Protein AF-A0A7W4ZWS0-F1 (afdb_monomer_lite)

Secondary structure (DSSP, 8-state):
----EEEEEE--SSS--SEEEEETTT--EEEESEEP--HHHHHTSTT--TT---EE--HHHHHHHS---------PPPHHHHHHHHHH-SSEEEEEE-SS--TGGGGSHHHHHHHHHS-----TTSHHHHHHHHHHHTT-EEEEEE---SSPPHHHHHHHHTHHHHHHHS---

Sequence (173 aa):
MARRLRFSGTDSKNGGCPAVHEDLDSGEIIVQGKPLTDPEDLAQLQHFGPKDAAVAVPRELLVNHGPKEMERVPKLIGLEEFGRLFTTFEHSAWHLETRGGYASDREDDGYTEFLATGTAPMDLDSDWCANIRRQTEAGKYVGRVRVVDDPPTEGQMFLLSYARCNAATSAFG

Radius of gyration: 27.56 Å; chains: 1; bounding box: 52×42×69 Å

InterPro domains:
  IPR049244 Domain of unknown function DUF6879 [PF21806] (80-168)

Structure (mmCIF, N/CA/C/O backbone):
data_AF-A0A7W4ZWS0-F1
#
_entry.id   AF-A0A7W4ZWS0-F1
#
loop_
_atom_site.group_PDB
_atom_site.id
_atom_site.type_symbol
_atom_site.label_atom_id
_atom_site.label_alt_id
_atom_site.label_comp_id
_atom_site.label_asym_id
_atom_site.label_entity_id
_atom_site.label_seq_id
_atom_site.pdbx_PDB_ins_code
_atom_site.Cartn_x
_atom_site.Cartn_y
_atom_site.Cartn_z
_atom_site.occupancy
_atom_site.B_iso_or_equiv
_atom_site.auth_seq_id
_atom_site.auth_comp_id
_atom_site.auth_asym_id
_atom_site.auth_atom_id
_atom_site.pdbx_PDB_model_num
ATOM 1 N N . MET A 1 1 ? 1.312 12.842 35.652 1.00 75.56 1 MET A N 1
ATOM 2 C CA . MET A 1 1 ? 0.923 14.218 35.269 1.00 75.56 1 MET A CA 1
ATOM 3 C C . MET A 1 1 ? -0.436 14.154 34.588 1.00 75.56 1 MET A C 1
ATOM 5 O O . MET A 1 1 ? -0.820 13.066 34.175 1.00 75.56 1 MET A O 1
ATOM 9 N N . ALA A 1 2 ? -1.182 15.256 34.523 1.00 89.19 2 ALA A N 1
ATOM 10 C CA . ALA A 1 2 ? -2.430 15.291 33.758 1.00 89.19 2 ALA A CA 1
ATOM 11 C C . ALA A 1 2 ? -2.130 15.222 32.248 1.00 89.19 2 ALA A C 1
ATOM 13 O O . ALA A 1 2 ? -1.116 15.763 31.811 1.00 89.19 2 ALA A O 1
ATOM 14 N N . ARG A 1 3 ? -2.999 14.553 31.481 1.00 95.56 3 ARG A N 1
ATOM 15 C CA . ARG A 1 3 ? -2.901 14.443 30.015 1.00 95.56 3 ARG A CA 1
ATOM 16 C C . ARG A 1 3 ? -3.192 15.787 29.340 1.00 95.56 3 ARG A C 1
ATOM 18 O O . ARG A 1 3 ? -4.005 16.561 29.852 1.00 95.56 3 ARG A O 1
ATOM 25 N N . ARG A 1 4 ? -2.593 16.044 28.172 1.00 96.50 4 ARG A N 1
ATOM 26 C CA . ARG A 1 4 ? -2.907 17.217 27.338 1.00 96.50 4 ARG A CA 1
ATOM 27 C C . ARG A 1 4 ? -3.950 16.844 26.294 1.00 96.50 4 ARG A C 1
ATOM 29 O O . ARG A 1 4 ? -3.617 16.378 25.211 1.00 96.50 4 ARG A O 1
ATOM 36 N N . LEU A 1 5 ? -5.220 17.047 26.630 1.00 96.06 5 LEU A N 1
ATOM 37 C CA . LEU A 1 5 ? -6.326 16.610 25.783 1.00 96.06 5 LEU A CA 1
ATOM 38 C C . LEU A 1 5 ? -6.787 17.710 24.823 1.00 96.06 5 LEU A C 1
ATOM 40 O O . LEU A 1 5 ? -7.095 18.826 25.245 1.00 96.06 5 LEU A O 1
ATOM 44 N N . ARG A 1 6 ? -6.904 17.368 23.539 1.00 94.44 6 ARG A N 1
ATOM 45 C CA . ARG A 1 6 ? -7.576 18.171 22.512 1.00 94.44 6 ARG A CA 1
ATOM 46 C C . ARG A 1 6 ? -8.967 17.607 22.253 1.00 94.44 6 ARG A C 1
ATOM 48 O O . ARG A 1 6 ? -9.136 16.400 22.147 1.00 94.44 6 ARG A O 1
ATOM 55 N N . PHE A 1 7 ? -9.963 18.479 22.137 1.00 93.81 7 PHE A N 1
ATOM 56 C CA . PHE A 1 7 ? -11.295 18.096 21.671 1.00 93.81 7 PHE A CA 1
ATOM 57 C C . PHE A 1 7 ? -11.285 17.894 20.152 1.00 93.81 7 PHE A C 1
ATOM 59 O O . PHE A 1 7 ? -10.903 18.809 19.422 1.00 93.81 7 PHE A O 1
ATOM 66 N N . SER A 1 8 ? -11.711 16.715 19.700 1.00 91.44 8 SER A N 1
ATOM 67 C CA . SER A 1 8 ? -11.775 16.360 18.279 1.00 91.44 8 SER A CA 1
ATOM 68 C C . SER A 1 8 ? -13.167 16.604 17.699 1.00 91.44 8 SER A C 1
ATOM 70 O O . SER A 1 8 ? -13.277 17.087 16.576 1.00 91.44 8 SER A O 1
ATOM 72 N N . GLY A 1 9 ? -14.230 16.335 18.465 1.00 92.31 9 GLY A N 1
ATOM 73 C CA . GLY A 1 9 ? -15.593 16.604 18.012 1.00 92.31 9 GLY A CA 1
ATOM 74 C C . GLY A 1 9 ? -16.693 15.901 18.803 1.00 92.31 9 GLY A C 1
ATOM 75 O O . GLY A 1 9 ? -16.437 15.062 19.668 1.00 92.31 9 GLY A O 1
ATOM 76 N N . THR A 1 10 ? -17.941 16.271 18.505 1.00 92.06 10 THR A N 1
ATOM 77 C CA . THR A 1 10 ? -19.168 15.692 19.071 1.00 92.06 10 THR A CA 1
ATOM 78 C C . THR A 1 10 ? -20.287 15.740 18.037 1.00 92.06 10 THR A C 1
ATOM 80 O O . THR A 1 10 ? -20.386 16.702 17.279 1.00 92.06 10 THR A O 1
ATOM 83 N N . ASP A 1 11 ? -21.164 14.738 18.063 1.00 83.81 11 ASP A N 1
ATOM 84 C CA . ASP A 1 11 ? -22.406 14.719 17.278 1.00 83.81 11 ASP A CA 1
ATOM 85 C C . ASP A 1 11 ? -23.649 15.033 18.132 1.00 83.81 11 ASP A C 1
ATOM 87 O O . ASP A 1 11 ? -24.791 14.899 17.684 1.00 83.81 11 ASP A O 1
ATOM 91 N N . SER A 1 12 ? -23.464 15.475 19.382 1.00 80.31 12 SER A N 1
ATOM 92 C CA . SER A 1 12 ? -24.587 15.901 20.217 1.00 80.31 12 SER A CA 1
ATOM 93 C C . SER A 1 12 ? -25.088 17.281 19.783 1.00 80.31 12 SER A C 1
ATOM 95 O O . SER A 1 12 ? -24.312 18.234 19.714 1.00 80.31 12 SER A O 1
ATOM 97 N N . LYS A 1 13 ? -26.408 17.432 19.647 1.00 65.62 13 LYS A N 1
ATOM 98 C CA . LYS A 1 13 ? -27.033 18.738 19.385 1.00 65.62 13 LYS A CA 1
ATOM 99 C C . LYS A 1 13 ? -27.123 19.646 20.624 1.00 65.62 13 LYS A C 1
ATOM 101 O O . LYS A 1 13 ? -27.176 20.852 20.447 1.00 65.62 13 LYS A O 1
ATOM 106 N N . ASN A 1 14 ? -27.132 19.094 21.848 1.00 56.62 14 ASN A N 1
ATOM 107 C CA . ASN A 1 14 ? -27.564 19.821 23.059 1.00 56.62 14 ASN A CA 1
ATOM 108 C C . ASN A 1 14 ? -26.751 19.562 24.354 1.00 56.62 14 ASN A C 1
ATOM 110 O O . ASN A 1 14 ? -27.233 19.913 25.429 1.00 56.62 14 ASN A O 1
ATOM 114 N N . GLY A 1 15 ? -25.556 18.955 24.332 1.00 56.78 15 GLY A N 1
ATOM 115 C CA . GLY A 1 15 ? -24.865 18.698 25.611 1.00 56.78 15 GLY A CA 1
ATOM 116 C C . GLY A 1 15 ? -23.456 18.107 25.594 1.00 56.78 15 GLY A C 1
ATOM 117 O O . GLY A 1 15 ? -23.031 17.573 26.612 1.00 56.78 15 GLY A O 1
ATOM 118 N N . GLY A 1 16 ? -22.732 18.165 24.475 1.00 67.06 16 GLY A N 1
ATOM 119 C CA . GLY A 1 16 ? -21.322 17.757 24.385 1.00 67.06 16 GLY A CA 1
ATOM 120 C C . GLY A 1 16 ? -21.032 16.261 24.571 1.00 67.06 16 GLY A C 1
ATOM 121 O O . GLY A 1 16 ? -19.870 15.880 24.583 1.00 67.06 16 GLY A O 1
ATOM 122 N N . CY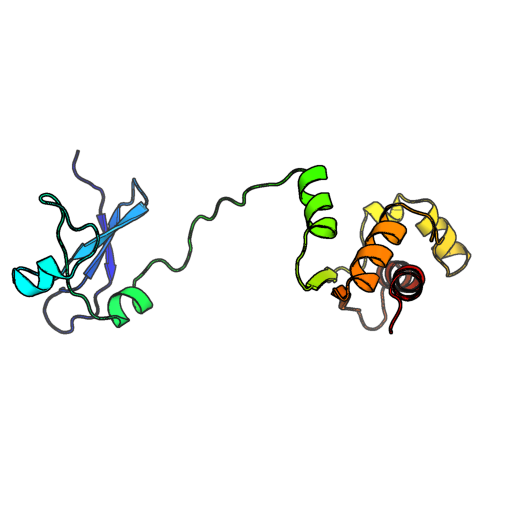S A 1 17 ? -22.050 15.407 24.707 1.00 77.81 17 CYS A N 1
ATOM 123 C CA . CYS A 1 17 ? -21.901 13.962 24.865 1.00 77.81 17 CYS A CA 1
ATOM 124 C C . CYS A 1 17 ? -22.730 13.221 23.802 1.00 77.81 17 CYS A C 1
ATOM 126 O O . CYS A 1 17 ? -23.926 13.502 23.678 1.00 77.81 17 CYS A O 1
ATOM 128 N N . PRO A 1 18 ? -22.153 12.246 23.080 1.00 90.75 18 PRO A N 1
ATOM 129 C CA . PRO A 1 18 ? -20.783 11.746 23.222 1.00 90.75 18 PRO A CA 1
ATOM 130 C C . PRO A 1 18 ? -19.753 12.583 22.447 1.00 90.75 18 PRO A C 1
ATOM 132 O O . PRO A 1 18 ? -20.107 13.293 21.505 1.00 90.75 18 PRO A O 1
ATOM 135 N N . ALA A 1 19 ? -18.488 12.506 22.855 1.00 93.81 19 ALA A N 1
ATOM 136 C CA . ALA A 1 19 ? -17.385 13.285 22.296 1.00 93.81 19 ALA A CA 1
ATOM 137 C C . ALA A 1 19 ? -16.106 12.456 22.149 1.00 93.81 19 ALA A C 1
ATOM 139 O O . ALA A 1 19 ? -15.887 11.485 22.875 1.00 93.81 19 ALA A O 1
ATOM 140 N N . VAL A 1 20 ? -15.255 12.873 21.215 1.00 94.62 20 VAL A N 1
ATOM 141 C CA . VAL A 1 20 ? -13.922 12.310 20.989 1.00 94.62 20 VAL A CA 1
ATOM 142 C C . VAL A 1 20 ? -12.879 13.347 21.376 1.00 94.62 20 VAL A C 1
ATOM 144 O O . VAL A 1 20 ? -12.980 14.519 21.004 1.00 94.62 20 VAL A O 1
ATOM 147 N N . HIS A 1 21 ? -11.870 12.901 22.112 1.00 94.62 21 HIS A N 1
ATOM 148 C CA . HIS A 1 21 ? -10.688 13.670 22.462 1.00 94.62 21 HIS A CA 1
ATOM 149 C C . HIS A 1 21 ? -9.431 12.898 22.079 1.00 94.62 21 HIS A C 1
ATOM 151 O O . HIS A 1 21 ? -9.443 11.672 21.987 1.00 94.62 21 HIS A O 1
ATOM 157 N N . GLU A 1 22 ? -8.337 13.621 21.915 1.00 94.12 22 GLU A N 1
ATOM 158 C CA . GLU A 1 22 ? -7.026 13.065 21.611 1.00 94.12 22 GLU A CA 1
ATOM 159 C C . 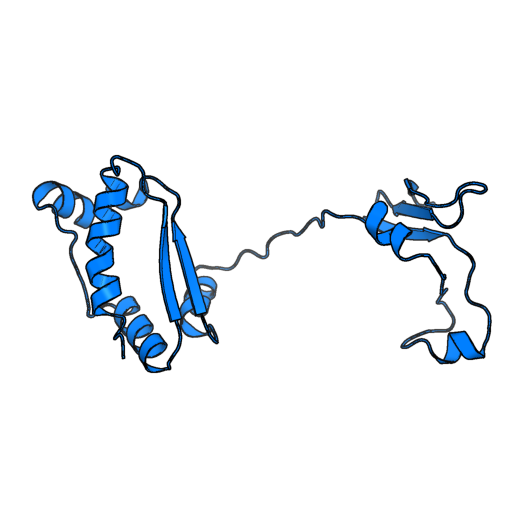GLU A 1 22 ? -6.019 13.538 22.652 1.00 94.12 22 GLU A C 1
ATOM 161 O O . GLU A 1 22 ? -5.988 14.722 23.005 1.00 94.12 22 GLU A O 1
ATOM 166 N N . ASP A 1 23 ? -5.206 12.614 23.149 1.00 94.56 23 ASP A N 1
ATOM 167 C CA . ASP A 1 23 ? -4.037 12.940 23.951 1.00 94.56 23 ASP A CA 1
ATOM 168 C C . ASP A 1 23 ? -2.892 13.385 23.037 1.00 94.56 23 ASP A C 1
ATOM 170 O O . ASP A 1 23 ? -2.361 12.595 22.262 1.00 94.56 23 ASP A O 1
ATOM 174 N N . LEU A 1 24 ? -2.494 14.652 23.140 1.00 91.75 24 LEU A N 1
ATOM 175 C CA . LEU A 1 24 ? -1.446 15.230 22.297 1.00 91.75 24 LEU A CA 1
ATOM 176 C C . LEU A 1 24 ? -0.041 14.695 22.606 1.00 91.75 24 LEU A C 1
ATOM 178 O O . LEU A 1 24 ? 0.891 15.000 21.863 1.00 91.75 24 LEU A O 1
ATOM 182 N N . ASP A 1 25 ? 0.134 13.975 23.715 1.00 92.06 25 ASP A N 1
ATOM 183 C CA . ASP A 1 25 ? 1.413 13.379 24.092 1.00 92.06 25 ASP A CA 1
ATOM 184 C C . ASP A 1 25 ? 1.534 11.927 23.612 1.00 92.06 25 ASP A C 1
ATOM 186 O O . ASP A 1 25 ? 2.586 11.538 23.110 1.00 92.06 25 ASP A O 1
ATOM 190 N N . SER A 1 26 ? 0.477 11.120 23.758 1.00 91.44 26 SER A N 1
ATOM 191 C CA . SER A 1 26 ? 0.502 9.692 23.400 1.00 91.44 26 SER A CA 1
ATOM 192 C C . SER A 1 26 ? -0.172 9.353 22.069 1.00 91.44 26 SER A C 1
ATOM 194 O O . SER A 1 26 ? 0.027 8.252 21.559 1.00 91.44 26 SER A O 1
ATOM 196 N N . GLY A 1 27 ? -0.989 10.255 21.521 1.00 89.12 27 GLY A N 1
ATOM 197 C CA . GLY A 1 27 ? -1.858 9.986 20.372 1.00 89.12 27 GLY A CA 1
ATOM 198 C C . GLY A 1 27 ? -3.057 9.086 20.697 1.00 89.12 27 GLY A C 1
ATOM 199 O O . GLY A 1 27 ? -3.797 8.693 19.796 1.00 89.12 27 GLY A O 1
ATOM 200 N N . GLU A 1 28 ? -3.268 8.726 21.968 1.00 92.88 28 GLU A N 1
ATOM 201 C CA . GLU A 1 28 ? -4.413 7.909 22.369 1.00 92.88 28 GLU A CA 1
ATOM 202 C C . GLU A 1 28 ? -5.728 8.673 22.180 1.00 92.88 28 GLU A C 1
ATOM 204 O O . GLU A 1 28 ? -5.832 9.869 22.465 1.00 92.88 28 GLU A O 1
ATOM 209 N N . ILE A 1 29 ? -6.760 7.948 21.749 1.00 93.50 29 ILE A N 1
ATOM 210 C CA . ILE A 1 29 ? -8.113 8.477 21.599 1.00 93.50 29 ILE A CA 1
ATOM 211 C C . ILE A 1 29 ? -8.917 8.188 22.865 1.00 93.50 29 ILE A C 1
ATOM 213 O O . ILE A 1 29 ? -8.987 7.051 23.329 1.00 93.50 29 ILE A O 1
ATOM 217 N N . ILE A 1 30 ? -9.565 9.220 23.398 1.00 94.75 30 ILE A N 1
ATOM 218 C CA . ILE A 1 30 ? -10.456 9.134 24.551 1.00 94.75 30 ILE A CA 1
ATOM 219 C C . ILE A 1 30 ? -11.880 9.400 24.082 1.00 94.75 30 ILE A C 1
ATOM 221 O O . ILE A 1 30 ? -12.180 10.453 23.516 1.00 94.75 30 ILE A O 1
ATOM 225 N N . VAL A 1 31 ? -12.774 8.452 24.352 1.00 94.50 31 VAL A N 1
ATOM 226 C CA . VAL A 1 31 ? -14.191 8.560 24.004 1.00 94.50 31 VAL A CA 1
ATOM 227 C C . VAL A 1 31 ? -14.996 8.854 25.265 1.00 94.50 31 VAL A C 1
ATOM 229 O O . VAL A 1 31 ? -15.060 8.040 26.185 1.00 94.50 31 VAL A O 1
ATOM 232 N N . GLN A 1 32 ? -15.626 10.025 25.303 1.00 92.62 32 GLN A N 1
ATOM 233 C CA . GLN A 1 32 ? -16.571 10.403 26.346 1.00 92.62 32 GLN A CA 1
ATOM 234 C C . GLN A 1 32 ? -17.984 9.997 25.922 1.00 92.62 32 GLN A C 1
ATOM 236 O O . GLN A 1 32 ? -18.455 10.361 24.844 1.00 92.62 32 GLN A O 1
ATOM 241 N N . GLY A 1 33 ? -18.705 9.318 26.807 1.00 90.88 33 GLY A N 1
ATOM 242 C CA . GLY A 1 33 ? -20.102 8.964 26.594 1.00 90.88 33 GLY A CA 1
ATOM 243 C C . GLY A 1 33 ? -20.754 8.422 27.861 1.00 90.88 33 GLY A C 1
ATOM 244 O O . GLY A 1 33 ? -20.158 8.444 28.940 1.00 90.88 33 GLY A O 1
ATOM 245 N N . LYS A 1 34 ? -21.981 7.913 27.730 1.00 90.06 34 LYS A N 1
ATOM 246 C CA . LYS A 1 34 ? -22.655 7.215 28.828 1.00 90.06 34 LYS A CA 1
ATOM 247 C C . LYS A 1 34 ? -22.021 5.823 28.997 1.00 90.06 34 LYS A C 1
ATOM 249 O O . LYS A 1 34 ? -21.982 5.077 28.015 1.00 90.06 34 LYS A O 1
ATOM 254 N N . PRO A 1 35 ? -21.535 5.461 30.197 1.00 92.31 35 PRO A N 1
ATOM 255 C CA . PRO A 1 35 ? -20.985 4.133 30.422 1.00 92.31 35 PRO A CA 1
ATOM 256 C C . PRO A 1 35 ? -22.080 3.067 30.307 1.00 92.31 35 PRO A C 1
ATOM 258 O O . PRO A 1 35 ? -23.228 3.302 30.697 1.00 92.31 35 PRO A O 1
ATOM 261 N N . LEU A 1 36 ? -21.713 1.895 29.795 1.00 94.25 36 LEU A N 1
ATOM 262 C CA . LEU A 1 36 ? -22.514 0.684 29.936 1.00 94.25 36 LEU A CA 1
ATOM 263 C C . LEU A 1 36 ? -22.327 0.156 31.358 1.00 94.25 36 LEU A C 1
ATOM 265 O O . LEU A 1 36 ? -21.203 -0.062 31.805 1.00 94.25 36 LEU A O 1
ATOM 269 N N . THR A 1 37 ? -23.431 0.005 32.082 1.00 94.25 37 THR A N 1
ATOM 270 C CA . THR A 1 37 ? -23.428 -0.420 33.491 1.00 94.25 37 THR A CA 1
ATOM 271 C C . THR A 1 37 ? -24.327 -1.620 33.753 1.00 94.25 37 THR A C 1
ATOM 273 O O . THR A 1 37 ? -24.319 -2.132 34.869 1.00 94.25 37 THR A O 1
ATOM 276 N N . ASP A 1 38 ? -25.132 -2.034 32.772 1.00 96.50 38 ASP A N 1
ATOM 277 C CA . ASP A 1 38 ? -25.989 -3.206 32.911 1.00 96.50 38 ASP A CA 1
ATOM 278 C C . ASP A 1 38 ? -25.113 -4.472 32.977 1.00 96.50 38 ASP A C 1
ATOM 280 O O . ASP A 1 38 ? -24.303 -4.692 32.070 1.00 96.50 38 ASP A O 1
ATOM 284 N N . PRO A 1 39 ? -25.221 -5.297 34.034 1.00 95.00 39 PRO A N 1
ATOM 285 C CA . PRO A 1 39 ? -24.439 -6.523 34.146 1.00 95.00 39 PRO A CA 1
ATOM 286 C C . PRO A 1 39 ? -24.643 -7.495 32.979 1.00 95.00 39 PRO A C 1
ATOM 288 O O . PRO A 1 39 ? -23.695 -8.187 32.610 1.00 95.00 39 PRO A O 1
ATOM 291 N N . GLU A 1 40 ? -25.843 -7.551 32.394 1.00 97.06 40 GLU A N 1
ATOM 292 C CA . GLU A 1 40 ? -26.134 -8.423 31.254 1.00 97.06 40 GLU A CA 1
ATOM 293 C C . GLU A 1 40 ? -25.444 -7.924 29.980 1.00 97.06 40 GLU A C 1
ATOM 295 O O . GLU A 1 40 ? -24.894 -8.730 29.229 1.00 97.06 40 GLU A O 1
ATOM 300 N N . ASP A 1 41 ? -25.392 -6.606 29.759 1.00 96.50 41 ASP A N 1
ATOM 301 C CA . ASP A 1 41 ? -24.634 -6.010 28.650 1.00 96.50 41 ASP A CA 1
ATOM 302 C C . ASP A 1 41 ? -23.129 -6.246 28.828 1.00 96.50 41 ASP A C 1
ATOM 304 O O . ASP A 1 41 ? -22.433 -6.648 27.894 1.00 96.50 41 ASP A O 1
ATOM 308 N N . LEU A 1 42 ? -22.612 -6.025 30.041 1.00 96.06 42 LEU A N 1
ATOM 309 C CA . LEU A 1 42 ? -21.187 -6.175 30.336 1.00 96.06 42 LEU A CA 1
ATOM 310 C C . LEU A 1 42 ? -20.717 -7.630 30.214 1.00 96.06 42 LEU A C 1
ATOM 312 O O . LEU A 1 42 ? -19.618 -7.868 29.718 1.00 96.06 42 LEU A O 1
ATOM 316 N N . ALA A 1 43 ? -21.546 -8.605 30.604 1.00 95.88 43 ALA A N 1
ATOM 317 C CA . ALA A 1 43 ? -21.232 -10.029 30.470 1.00 95.88 43 ALA A CA 1
ATOM 318 C C . ALA A 1 43 ? -21.104 -10.494 29.006 1.00 95.88 43 ALA A C 1
ATOM 320 O O . ALA A 1 43 ? -20.490 -11.528 28.743 1.00 95.88 43 ALA A O 1
ATOM 321 N N . GLN A 1 44 ? -21.661 -9.738 28.054 1.00 96.50 44 GLN A N 1
ATOM 322 C CA . GLN A 1 44 ? -21.554 -10.020 26.621 1.00 96.50 44 GLN A CA 1
ATOM 323 C C . GLN A 1 44 ? -20.262 -9.467 25.994 1.00 96.50 44 GLN A C 1
ATOM 325 O O . GLN A 1 44 ? -19.904 -9.861 24.881 1.00 96.50 44 GLN A O 1
ATOM 330 N N . LEU A 1 45 ? -19.543 -8.568 26.677 1.00 96.38 45 LEU A N 1
ATOM 331 C CA . LEU A 1 45 ? -18.305 -7.982 26.166 1.00 96.38 45 LEU A CA 1
ATOM 332 C C . LEU A 1 45 ? -17.141 -8.977 26.263 1.00 96.38 45 LEU A C 1
ATOM 334 O O . LEU A 1 45 ? -16.844 -9.536 27.317 1.00 96.38 45 LEU A O 1
ATOM 338 N N . GLN A 1 46 ? -16.426 -9.166 25.155 1.00 96.38 46 GLN A N 1
ATOM 339 C CA . GLN A 1 46 ? -15.232 -10.009 25.130 1.00 96.38 46 GLN A CA 1
ATOM 340 C C . GLN A 1 46 ? -14.041 -9.271 25.755 1.00 96.38 46 GLN A C 1
ATOM 342 O O . GLN A 1 46 ? -13.820 -8.097 25.472 1.00 96.38 46 GLN A O 1
ATOM 347 N N . HIS A 1 47 ? -13.260 -9.977 26.579 1.00 94.75 47 HIS A N 1
ATOM 348 C CA . HIS A 1 47 ? -12.068 -9.462 27.274 1.00 94.75 47 HIS A CA 1
ATOM 349 C C . HIS A 1 47 ? -12.312 -8.304 28.257 1.00 94.75 47 HIS A C 1
ATOM 351 O O . HIS A 1 47 ? -11.352 -7.657 28.662 1.00 94.75 47 HIS A O 1
ATOM 357 N N . PHE A 1 48 ? -13.560 -8.072 28.675 1.00 94.38 48 PHE A N 1
ATOM 358 C CA . PHE A 1 48 ? -13.887 -7.023 29.637 1.00 94.38 48 PHE A CA 1
ATOM 359 C C . PHE A 1 48 ? -13.444 -7.403 31.056 1.00 94.38 48 PHE A C 1
ATOM 361 O O . PHE A 1 48 ? -13.897 -8.391 31.637 1.00 94.38 48 PHE A O 1
ATOM 368 N N . GLY A 1 49 ? -12.522 -6.620 31.604 1.00 92.62 49 GLY A N 1
ATOM 369 C CA . GLY A 1 49 ? -11.913 -6.800 32.909 1.00 92.62 49 GLY A CA 1
ATOM 370 C C . GLY A 1 49 ? -12.405 -5.803 33.965 1.00 92.62 49 GLY A C 1
ATOM 371 O O . GLY A 1 49 ? -13.040 -4.795 33.668 1.00 92.62 49 GLY A O 1
ATOM 372 N N . PRO A 1 50 ? -12.047 -6.027 35.241 1.00 90.25 50 PRO A N 1
ATOM 373 C CA . PRO A 1 50 ? -12.527 -5.225 36.374 1.00 90.25 50 PRO A CA 1
ATOM 374 C C . PRO A 1 50 ? -12.041 -3.765 36.386 1.00 90.25 50 PRO A C 1
ATOM 376 O O . PRO A 1 50 ? -12.482 -2.984 37.225 1.00 90.25 50 PRO A O 1
ATOM 379 N N . LYS A 1 51 ? -11.093 -3.404 35.515 1.00 93.06 51 LYS A N 1
ATOM 380 C CA . LYS A 1 51 ? -10.562 -2.039 35.371 1.00 93.06 51 LYS A CA 1
ATOM 381 C C . LYS A 1 51 ? -11.023 -1.357 34.083 1.00 93.06 51 LYS A C 1
ATOM 383 O O . LYS A 1 51 ? -10.630 -0.215 33.849 1.00 93.06 51 LYS A O 1
ATOM 388 N N . ASP A 1 52 ? -11.821 -2.041 33.273 1.00 93.94 52 ASP A N 1
ATOM 389 C CA . ASP A 1 52 ? -12.263 -1.525 31.988 1.00 93.94 52 ASP A CA 1
ATOM 390 C C . ASP A 1 52 ? -13.530 -0.687 32.151 1.00 93.94 52 ASP A C 1
ATOM 392 O O . ASP A 1 52 ? -14.350 -0.900 33.046 1.00 93.94 52 ASP A O 1
ATOM 396 N N . ALA A 1 53 ? -13.692 0.283 31.258 1.00 94.19 53 ALA A N 1
ATOM 397 C CA . ALA A 1 53 ? -14.905 1.068 31.129 1.00 94.19 53 ALA A CA 1
ATOM 398 C C . ALA A 1 53 ? -15.411 0.931 29.695 1.00 94.19 53 ALA A C 1
ATOM 400 O O . ALA A 1 53 ? -14.691 1.235 28.745 1.00 94.19 53 ALA A O 1
ATOM 401 N N . ALA A 1 54 ? -16.652 0.478 29.538 1.00 95.19 54 ALA A N 1
ATOM 402 C CA . ALA A 1 54 ? -17.311 0.406 28.243 1.00 95.19 54 ALA A CA 1
ATOM 403 C C . ALA A 1 54 ? -18.231 1.617 28.072 1.00 95.19 54 ALA A C 1
ATOM 405 O O . ALA A 1 54 ? -18.991 1.961 28.977 1.00 95.19 54 ALA A O 1
ATOM 406 N N . VAL A 1 55 ? -18.169 2.267 26.912 1.00 94.31 55 VAL A N 1
ATOM 407 C CA . VAL A 1 55 ? -18.961 3.459 26.595 1.00 94.31 55 VAL A CA 1
ATOM 408 C C . VAL A 1 55 ? -19.710 3.218 25.294 1.00 94.31 55 VAL A C 1
ATOM 410 O O . VAL A 1 55 ? -19.104 2.884 24.278 1.00 94.31 55 VAL A O 1
ATOM 413 N N . ALA A 1 56 ? -21.027 3.414 25.314 1.00 91.56 56 ALA A N 1
ATOM 414 C CA . ALA A 1 56 ? -21.837 3.336 24.107 1.00 91.56 56 ALA A CA 1
ATOM 415 C C . ALA A 1 56 ? -21.848 4.693 23.388 1.00 91.56 56 ALA A C 1
ATOM 417 O O . ALA A 1 56 ? -22.239 5.709 23.972 1.00 91.56 56 ALA A O 1
ATOM 418 N N . VAL A 1 57 ? -21.449 4.711 22.113 1.00 91.88 57 VAL A N 1
ATOM 419 C CA . VAL A 1 57 ? -21.487 5.905 21.255 1.00 91.88 57 VAL A CA 1
ATOM 420 C C . VAL A 1 57 ? -22.112 5.597 19.886 1.00 91.88 57 VAL A C 1
ATOM 422 O O . VAL A 1 57 ? -21.984 4.470 19.404 1.00 91.88 57 VAL A O 1
ATOM 425 N N . PRO A 1 58 ? -22.791 6.566 19.239 1.00 91.75 58 PRO A N 1
ATOM 426 C CA . PRO A 1 58 ? -23.263 6.437 17.865 1.00 91.75 58 PRO A CA 1
ATOM 427 C C . PRO A 1 58 ? -22.107 6.200 16.893 1.00 91.75 58 PRO A C 1
ATOM 429 O O . PRO A 1 58 ? -20.990 6.676 17.106 1.00 91.75 58 PRO A O 1
ATOM 432 N N . ARG A 1 59 ? -22.389 5.495 15.794 1.00 92.25 59 ARG A N 1
ATOM 433 C CA . ARG A 1 59 ? -21.388 5.190 14.759 1.00 92.25 59 ARG A CA 1
ATOM 434 C C . ARG A 1 59 ? -20.852 6.460 14.110 1.00 92.25 59 ARG A C 1
ATOM 436 O O . ARG A 1 59 ? -19.662 6.549 13.821 1.00 92.25 59 ARG A O 1
ATOM 443 N N . GLU A 1 60 ? -21.736 7.432 13.914 1.00 91.69 60 GLU A N 1
ATOM 444 C CA . GLU A 1 60 ? -21.459 8.712 13.273 1.00 91.69 60 GLU A CA 1
ATOM 445 C C . GLU A 1 60 ? -20.322 9.446 13.987 1.00 91.69 60 GLU A C 1
ATOM 447 O O . GLU A 1 60 ? -19.451 9.988 13.313 1.00 91.69 60 GLU A O 1
ATOM 452 N N . LEU A 1 61 ? -20.238 9.340 15.321 1.00 92.50 61 LEU A N 1
ATOM 453 C CA . LEU A 1 61 ? -19.195 9.997 16.109 1.00 92.50 61 LEU A CA 1
ATOM 454 C C . LEU A 1 61 ? -17.795 9.579 15.651 1.00 92.50 61 LEU A C 1
ATOM 456 O O . LEU A 1 61 ? -16.921 10.423 15.463 1.00 92.50 61 LEU A O 1
ATOM 460 N N . LEU A 1 62 ? -17.584 8.275 15.465 1.00 91.06 62 LEU A N 1
ATOM 461 C CA . LEU A 1 62 ? -16.288 7.732 15.063 1.00 91.06 62 LEU A CA 1
ATOM 462 C C . LEU A 1 62 ? -16.013 7.971 13.580 1.00 91.06 62 LEU A C 1
ATOM 464 O O . LEU A 1 62 ? -14.877 8.241 13.205 1.00 91.06 62 LEU A O 1
ATOM 468 N N . VAL A 1 63 ? -17.043 7.914 12.736 1.00 91.81 63 VAL A N 1
ATOM 469 C CA . VAL A 1 63 ? -16.905 8.194 11.299 1.00 91.81 63 VAL A CA 1
ATOM 470 C C . VAL A 1 63 ? -16.536 9.660 11.054 1.00 91.81 63 VAL A C 1
ATOM 472 O O . VAL A 1 63 ? -15.681 9.962 10.220 1.00 91.81 63 VAL A O 1
ATOM 475 N N . ASN A 1 64 ? -17.174 10.573 11.782 1.00 91.38 64 ASN A N 1
ATOM 476 C CA . ASN A 1 64 ? -17.024 12.008 11.580 1.00 91.38 64 ASN A CA 1
ATOM 477 C C . ASN A 1 64 ? -15.767 12.551 12.261 1.00 91.38 64 ASN A C 1
ATOM 479 O O . ASN A 1 64 ? -15.050 13.350 11.655 1.00 91.38 64 ASN A O 1
ATOM 483 N N . HIS A 1 65 ? -15.498 12.098 13.490 1.00 92.44 65 HIS A N 1
ATOM 484 C CA . HIS A 1 65 ? -14.501 12.702 14.382 1.00 92.44 65 HIS A CA 1
ATOM 485 C C . HIS A 1 65 ? -13.360 11.757 14.775 1.00 92.44 65 HIS A C 1
ATOM 487 O O . HIS A 1 65 ? -12.450 12.170 15.493 1.00 92.44 65 HIS A O 1
ATOM 493 N N . GLY A 1 66 ? -13.389 10.499 14.326 1.00 89.12 66 GLY A N 1
ATOM 494 C CA . GLY A 1 66 ? -12.272 9.573 14.490 1.00 89.12 66 GLY A CA 1
ATOM 495 C C . GLY A 1 66 ? -11.069 9.967 13.620 1.00 89.12 66 GLY A C 1
ATOM 496 O O . GLY A 1 66 ? -11.243 10.566 12.552 1.00 89.12 66 GLY A O 1
ATOM 497 N N . PRO A 1 67 ? -9.838 9.641 14.052 1.00 83.38 67 PRO A N 1
ATOM 498 C CA . PRO A 1 67 ? -8.638 9.921 13.272 1.00 83.38 67 PRO A CA 1
ATOM 499 C C . PRO A 1 67 ? -8.681 9.168 11.936 1.00 83.38 67 PRO A C 1
ATOM 501 O O . PRO A 1 67 ? -8.918 7.961 11.891 1.00 83.38 67 PRO A O 1
ATOM 504 N N . LYS A 1 68 ? -8.461 9.898 10.840 1.00 82.12 68 LYS A N 1
ATOM 505 C CA . LYS A 1 68 ? -8.442 9.351 9.469 1.00 82.12 68 LYS A CA 1
ATOM 506 C C . LYS A 1 68 ? -7.030 9.015 9.011 1.00 82.12 68 LYS A C 1
ATOM 508 O O . LYS A 1 68 ? -6.829 8.062 8.266 1.00 82.12 68 LYS A O 1
ATOM 513 N N . GLU A 1 69 ? -6.068 9.783 9.505 1.00 73.44 69 GLU A N 1
ATOM 514 C CA . GLU A 1 69 ? -4.652 9.554 9.288 1.00 73.44 69 GLU A CA 1
ATOM 515 C C . GLU A 1 69 ? -4.113 8.733 10.456 1.00 73.44 69 GLU A C 1
ATOM 517 O O . GLU A 1 69 ? -4.244 9.113 11.619 1.00 73.44 69 GLU A O 1
ATOM 522 N N . MET A 1 70 ? -3.507 7.595 10.145 1.00 66.75 70 MET A N 1
ATOM 523 C CA . MET A 1 70 ? -2.598 6.932 11.069 1.00 66.75 70 MET A CA 1
ATOM 524 C C . MET A 1 70 ? -1.197 7.416 10.713 1.00 66.75 70 MET A C 1
ATOM 526 O O . MET A 1 70 ? -0.837 7.369 9.535 1.00 66.75 70 MET A O 1
ATOM 530 N N . GLU A 1 71 ? -0.377 7.791 11.694 1.00 66.00 71 GLU A N 1
ATOM 531 C CA . GLU A 1 71 ? 1.075 7.864 11.493 1.00 66.00 71 GLU A CA 1
ATOM 532 C C . GLU A 1 71 ? 1.610 6.441 11.255 1.00 66.00 71 GLU A C 1
ATOM 534 O O . GLU A 1 71 ? 2.187 5.786 12.121 1.00 66.00 71 GLU A O 1
ATOM 539 N N . ARG A 1 72 ? 1.350 5.894 10.064 1.00 62.81 72 ARG A N 1
ATOM 540 C CA . ARG A 1 72 ? 1.936 4.641 9.610 1.00 62.81 72 ARG A CA 1
ATOM 541 C C . ARG A 1 72 ? 3.378 4.942 9.267 1.00 62.81 72 ARG A C 1
ATOM 543 O O . ARG A 1 72 ? 3.665 5.402 8.168 1.00 62.81 72 ARG A O 1
ATOM 550 N N . VAL A 1 73 ? 4.284 4.641 10.187 1.00 66.06 73 VAL A N 1
ATOM 551 C CA . VAL A 1 73 ? 5.696 4.485 9.839 1.00 66.06 73 VAL A CA 1
ATOM 552 C C . VAL A 1 73 ? 5.783 3.263 8.917 1.00 66.06 73 VAL A C 1
ATOM 554 O O . VAL A 1 73 ? 5.480 2.153 9.365 1.00 66.06 73 VAL A O 1
ATOM 557 N N . PRO A 1 74 ? 6.129 3.420 7.625 1.00 71.31 74 PRO A N 1
ATOM 558 C CA . PRO A 1 74 ? 6.254 2.279 6.735 1.00 71.31 74 PRO A CA 1
ATOM 559 C C . PRO A 1 74 ? 7.340 1.354 7.276 1.00 71.31 74 PRO A C 1
ATOM 561 O O . PRO A 1 74 ? 8.459 1.794 7.546 1.00 71.31 74 PRO A O 1
ATOM 564 N N . LYS A 1 75 ? 7.036 0.062 7.419 1.00 78.19 75 LYS A N 1
ATOM 565 C CA . LYS A 1 75 ? 8.089 -0.928 7.637 1.00 78.19 75 LYS A CA 1
ATOM 566 C C . LYS A 1 75 ? 8.872 -1.043 6.332 1.00 78.19 75 LYS A C 1
ATOM 568 O O . LYS A 1 75 ? 8.386 -1.629 5.367 1.00 78.19 75 LYS A O 1
ATOM 573 N N . LEU A 1 76 ? 10.063 -0.456 6.302 1.00 84.94 76 LEU A N 1
ATOM 574 C CA . LEU A 1 76 ? 10.979 -0.616 5.181 1.00 84.94 76 LEU A CA 1
ATOM 575 C C . LEU A 1 76 ? 11.474 -2.064 5.158 1.00 84.94 76 LEU A C 1
ATOM 577 O O . LEU A 1 76 ? 11.949 -2.577 6.172 1.00 84.94 76 LEU A O 1
ATOM 581 N N . ILE A 1 77 ? 11.338 -2.709 4.005 1.00 88.50 77 ILE A N 1
ATOM 582 C CA . ILE A 1 77 ? 11.844 -4.058 3.758 1.00 88.50 77 ILE A CA 1
ATOM 583 C C . ILE A 1 77 ? 13.128 -3.976 2.930 1.00 88.50 77 ILE A C 1
ATOM 585 O O . ILE A 1 77 ? 13.288 -3.075 2.105 1.00 88.50 77 ILE A O 1
ATOM 589 N N . GLY A 1 78 ? 14.060 -4.898 3.167 1.00 91.81 78 GLY A N 1
ATOM 590 C CA . GLY A 1 78 ? 15.299 -4.986 2.388 1.00 9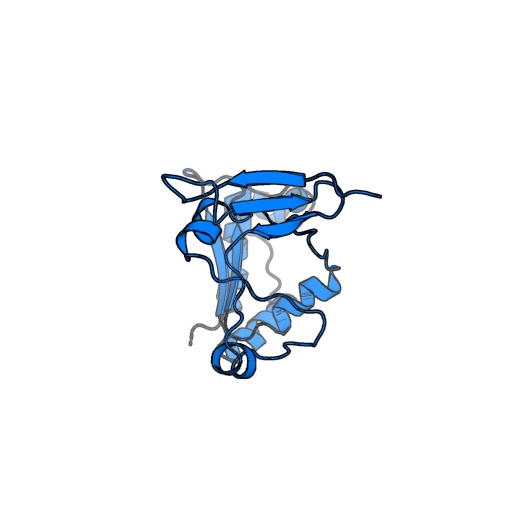1.81 78 GLY A CA 1
ATOM 591 C C . GLY A 1 78 ? 15.072 -5.558 0.984 1.00 91.81 78 GLY A C 1
ATOM 592 O O . GLY A 1 78 ? 14.009 -6.105 0.693 1.00 91.81 78 GLY A O 1
ATOM 593 N N . LEU A 1 79 ? 16.096 -5.498 0.122 1.00 88.25 79 LEU A N 1
ATOM 594 C CA . LEU A 1 79 ? 16.029 -6.020 -1.255 1.00 88.25 79 LEU A CA 1
ATOM 595 C C . LEU A 1 79 ? 15.649 -7.508 -1.316 1.00 88.25 79 LEU A C 1
ATOM 597 O O . LEU A 1 79 ? 14.856 -7.907 -2.163 1.00 88.25 79 LEU A O 1
ATOM 601 N N . GLU A 1 80 ? 16.170 -8.325 -0.397 1.00 90.06 80 GLU A N 1
ATOM 602 C CA . GLU A 1 80 ? 15.841 -9.754 -0.323 1.00 90.06 80 GLU A CA 1
ATOM 603 C C . GLU A 1 80 ? 14.366 -9.977 0.045 1.00 90.06 80 GLU A C 1
ATOM 605 O O . GLU A 1 80 ? 13.678 -10.788 -0.569 1.00 90.06 80 GLU A O 1
ATOM 610 N N . GLU A 1 81 ? 13.857 -9.246 1.040 1.00 91.19 81 GLU A N 1
ATOM 611 C CA . GLU A 1 81 ? 12.456 -9.334 1.469 1.00 91.19 81 GLU A CA 1
ATOM 612 C C . GLU A 1 81 ? 11.511 -8.816 0.376 1.00 91.19 81 GLU A C 1
ATOM 614 O O . GLU A 1 81 ? 10.484 -9.439 0.117 1.00 91.19 81 GLU A O 1
ATOM 619 N N . PHE A 1 82 ? 11.899 -7.762 -0.346 1.00 89.94 82 PHE A N 1
ATOM 620 C CA . PHE A 1 82 ? 11.181 -7.299 -1.534 1.00 89.94 82 PHE A CA 1
ATOM 621 C C . PHE A 1 82 ? 11.161 -8.362 -2.642 1.00 89.94 82 PHE A C 1
ATOM 623 O O . PHE A 1 82 ? 10.104 -8.643 -3.203 1.00 89.94 82 PHE A O 1
ATOM 630 N N . GLY A 1 83 ? 12.294 -9.020 -2.913 1.00 89.00 83 GLY A N 1
ATOM 631 C CA . GLY A 1 83 ? 12.378 -10.119 -3.878 1.00 89.00 83 GLY A CA 1
ATOM 632 C C . GLY A 1 83 ? 11.452 -11.292 -3.537 1.00 89.00 83 GLY A C 1
ATOM 633 O O . GLY A 1 83 ? 10.818 -11.856 -4.432 1.00 89.00 83 GLY A O 1
ATOM 634 N N . ARG A 1 84 ? 11.292 -11.615 -2.244 1.00 91.25 84 ARG A N 1
ATOM 635 C CA . ARG A 1 84 ? 10.360 -12.665 -1.789 1.00 91.25 84 ARG A CA 1
ATOM 636 C C . ARG A 1 84 ? 8.908 -12.374 -2.155 1.00 91.25 84 ARG A C 1
ATOM 638 O O . ARG A 1 84 ? 8.170 -13.318 -2.414 1.00 91.25 84 ARG A O 1
ATOM 645 N N . LEU A 1 85 ? 8.493 -11.109 -2.256 1.00 92.06 85 LEU A N 1
ATOM 646 C CA . LEU A 1 85 ? 7.117 -10.770 -2.646 1.00 92.06 85 LEU A CA 1
ATOM 647 C C . LEU A 1 85 ? 6.749 -11.338 -4.025 1.00 92.06 85 LEU A C 1
ATOM 649 O O . LEU A 1 85 ? 5.605 -11.727 -4.248 1.00 92.06 85 LEU A O 1
ATOM 653 N N . PHE A 1 86 ? 7.724 -11.464 -4.928 1.00 90.81 86 PHE A N 1
ATOM 654 C CA . PHE A 1 86 ? 7.532 -12.044 -6.259 1.00 90.81 86 PHE A CA 1
ATOM 655 C C . PHE A 1 86 ? 7.648 -13.572 -6.29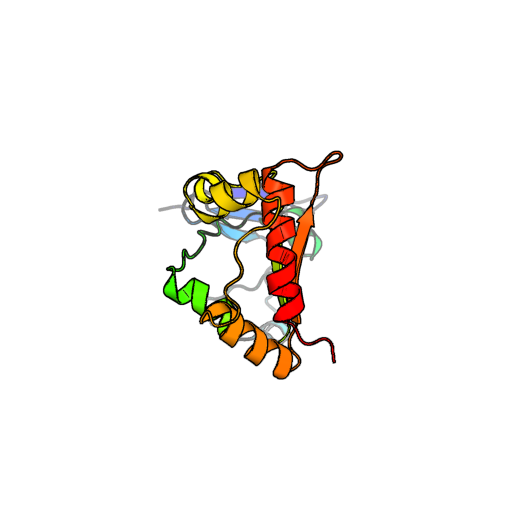0 1.00 90.81 86 PHE A C 1
ATOM 657 O O . PHE A 1 86 ? 7.440 -14.177 -7.343 1.00 90.81 86 PHE A O 1
ATOM 664 N N . THR A 1 87 ? 7.975 -14.215 -5.167 1.00 91.75 87 THR A N 1
ATOM 665 C CA . THR A 1 87 ? 8.008 -15.679 -5.054 1.00 91.75 87 THR A CA 1
ATOM 666 C C . THR A 1 87 ? 6.865 -16.231 -4.203 1.00 91.75 87 THR A C 1
ATOM 668 O O . THR A 1 87 ? 6.448 -17.368 -4.433 1.00 91.75 87 THR A O 1
ATOM 671 N N . THR A 1 88 ? 6.323 -15.432 -3.276 1.00 93.62 88 THR A N 1
ATOM 672 C CA . THR A 1 88 ? 5.326 -15.864 -2.283 1.00 93.62 88 THR A CA 1
ATOM 673 C C . THR A 1 88 ? 3.916 -15.307 -2.483 1.00 93.62 88 THR A C 1
ATOM 675 O O . THR A 1 88 ? 3.022 -15.708 -1.743 1.00 93.62 88 THR A O 1
ATOM 678 N N . PHE A 1 89 ? 3.670 -14.425 -3.459 1.00 94.56 89 PHE A N 1
ATOM 679 C CA . PHE A 1 89 ? 2.313 -13.923 -3.718 1.00 94.56 89 PHE A CA 1
ATOM 680 C C . PHE A 1 89 ? 1.331 -15.062 -4.036 1.00 94.56 89 PHE A C 1
ATOM 682 O O . PHE A 1 89 ? 1.688 -16.036 -4.701 1.00 94.56 89 PHE A O 1
ATOM 689 N N . GLU A 1 90 ? 0.090 -14.949 -3.561 1.00 94.56 90 GLU A N 1
ATOM 690 C CA . GLU A 1 90 ? -0.876 -16.056 -3.624 1.00 94.56 90 GLU A CA 1
ATOM 691 C C . GLU A 1 90 ? -1.679 -16.084 -4.929 1.00 94.56 90 GLU A C 1
ATOM 693 O O . GLU A 1 90 ? -1.863 -17.152 -5.509 1.00 94.56 90 GLU A O 1
ATOM 698 N N . HIS A 1 91 ? -2.114 -14.918 -5.423 1.00 94.44 91 HIS A N 1
ATOM 699 C CA . HIS A 1 91 ? -3.024 -14.826 -6.575 1.00 94.44 91 HIS A CA 1
ATOM 700 C C . HIS A 1 91 ? -2.491 -13.935 -7.695 1.00 94.44 91 HIS A C 1
ATOM 702 O O . HIS A 1 91 ? -2.367 -14.371 -8.839 1.00 94.44 91 HIS A O 1
ATOM 708 N N . SER A 1 92 ? -2.179 -12.678 -7.373 1.00 94.31 92 SER A N 1
ATOM 709 C CA . SER A 1 92 ? -1.778 -11.686 -8.366 1.00 94.31 92 SER A CA 1
ATOM 710 C C . SER A 1 92 ? -0.744 -10.706 -7.826 1.00 94.31 92 SER A C 1
ATOM 712 O O . SER A 1 92 ? -0.901 -10.213 -6.710 1.00 94.31 92 SER A O 1
ATOM 714 N N . ALA A 1 93 ? 0.237 -10.348 -8.649 1.00 92.44 93 ALA A N 1
ATOM 715 C CA . ALA A 1 93 ? 1.164 -9.248 -8.409 1.00 92.44 93 ALA A CA 1
ATOM 716 C C . ALA A 1 93 ? 1.244 -8.357 -9.655 1.00 92.44 93 ALA A C 1
ATOM 718 O O . ALA A 1 93 ? 1.315 -8.847 -10.778 1.00 92.44 93 ALA A O 1
ATOM 719 N N . TRP A 1 94 ? 1.239 -7.038 -9.494 1.00 89.94 94 TRP A N 1
ATOM 720 C CA . TRP A 1 94 ? 1.422 -6.135 -10.627 1.00 89.94 94 TRP A CA 1
ATOM 721 C C . TRP A 1 94 ? 2.218 -4.903 -10.235 1.00 89.94 94 TRP A C 1
ATOM 723 O O . TRP A 1 94 ? 2.140 -4.424 -9.105 1.00 89.94 94 TRP A O 1
ATOM 733 N N . HIS A 1 95 ? 3.001 -4.408 -11.188 1.00 89.38 95 HIS A N 1
ATOM 734 C CA . HIS A 1 95 ? 3.762 -3.176 -11.040 1.00 89.38 95 HIS A CA 1
ATOM 735 C C . HIS A 1 95 ? 3.114 -2.069 -11.869 1.00 89.38 95 HIS A C 1
ATOM 737 O O . HIS A 1 95 ? 2.912 -2.244 -13.072 1.00 89.38 95 HIS A O 1
ATOM 743 N N . LEU A 1 96 ? 2.785 -0.947 -11.225 1.00 92.62 96 LEU A N 1
ATOM 744 C CA . LEU A 1 96 ? 2.305 0.259 -11.891 1.00 92.62 96 LEU A CA 1
ATOM 745 C C . LEU A 1 96 ? 3.478 1.182 -12.211 1.00 92.62 96 LEU A C 1
ATOM 747 O O . LEU A 1 96 ? 4.111 1.725 -11.308 1.00 92.62 96 LEU A O 1
ATOM 751 N N . GLU A 1 97 ? 3.723 1.406 -13.494 1.00 92.50 97 GLU A N 1
ATOM 752 C CA . GLU A 1 97 ? 4.748 2.324 -13.979 1.00 92.50 97 GLU A CA 1
ATOM 753 C C . GLU A 1 97 ? 4.070 3.571 -14.545 1.00 92.50 97 GLU A C 1
ATOM 755 O O . GLU A 1 97 ? 3.358 3.514 -15.547 1.00 92.50 97 GLU A O 1
ATOM 760 N N . THR A 1 98 ? 4.283 4.705 -13.881 1.00 94.38 98 THR A N 1
ATOM 761 C CA . THR A 1 98 ? 3.711 6.005 -14.271 1.00 94.38 98 THR A CA 1
ATOM 762 C C . THR A 1 98 ? 4.756 6.994 -14.779 1.00 94.38 98 THR A C 1
ATOM 764 O O . THR A 1 98 ? 4.430 8.140 -15.072 1.00 94.38 98 THR A O 1
ATOM 767 N N . ARG A 1 99 ? 6.030 6.591 -14.829 1.00 93.75 99 ARG A N 1
ATOM 768 C CA . ARG A 1 99 ? 7.146 7.477 -15.174 1.00 93.75 99 ARG A CA 1
ATOM 769 C C . ARG A 1 99 ? 7.444 7.438 -16.669 1.00 93.75 99 ARG A C 1
ATOM 771 O O . ARG A 1 99 ? 7.406 6.378 -17.282 1.00 93.75 99 ARG A O 1
ATOM 778 N N . GLY A 1 100 ? 7.888 8.575 -17.205 1.00 94.75 100 GLY A N 1
ATOM 779 C CA . GLY A 1 100 ? 8.421 8.705 -18.567 1.00 94.75 100 GLY A CA 1
ATOM 780 C C . GLY A 1 100 ? 9.794 8.045 -18.799 1.00 94.75 100 GLY A C 1
ATOM 781 O O . GLY A 1 100 ? 10.439 8.326 -19.805 1.00 94.75 100 GLY A O 1
ATOM 782 N N . GLY A 1 101 ? 10.288 7.231 -17.864 1.00 92.81 101 GLY A N 1
ATOM 783 C CA . GLY A 1 101 ? 11.624 6.623 -17.867 1.00 92.81 101 GLY A CA 1
ATOM 784 C C . GLY A 1 101 ? 12.335 6.765 -16.518 1.00 92.81 101 GLY A C 1
ATOM 785 O O . GLY A 1 101 ? 11.942 7.586 -15.680 1.00 92.81 101 GLY A O 1
ATOM 786 N N . TYR A 1 102 ? 13.385 5.971 -16.303 1.00 91.12 102 TYR A N 1
ATOM 787 C CA . TYR A 1 102 ? 14.202 6.016 -15.090 1.00 91.12 102 TYR A CA 1
ATOM 788 C C . TYR A 1 102 ? 15.628 6.471 -15.409 1.00 91.12 102 TYR A C 1
ATOM 790 O O . TYR A 1 102 ? 16.169 6.183 -16.471 1.00 91.12 102 TYR A O 1
ATOM 798 N N . ALA A 1 103 ? 16.251 7.205 -14.484 1.00 92.00 103 ALA A N 1
ATOM 799 C CA . ALA A 1 103 ? 17.648 7.613 -14.642 1.00 92.00 103 ALA A CA 1
ATOM 800 C C . ALA A 1 103 ? 18.589 6.398 -14.653 1.00 92.00 103 ALA A C 1
ATOM 802 O O . ALA A 1 103 ? 19.506 6.366 -15.462 1.00 92.00 103 ALA A O 1
ATOM 803 N N . SER A 1 104 ? 18.290 5.385 -13.832 1.00 89.38 104 SER A N 1
ATOM 804 C CA . SER A 1 104 ? 19.030 4.120 -13.770 1.00 89.38 104 SER A CA 1
ATOM 805 C C . SER A 1 104 ? 19.048 3.369 -15.097 1.00 89.38 104 SER A C 1
ATOM 807 O O . SER A 1 104 ? 20.048 2.746 -15.416 1.00 89.38 104 SER A O 1
ATOM 809 N N . ASP A 1 105 ? 17.976 3.455 -15.894 1.00 90.62 105 ASP A N 1
ATOM 810 C CA . ASP A 1 105 ? 17.933 2.810 -17.212 1.00 90.62 105 ASP A CA 1
ATOM 811 C C . ASP A 1 105 ? 19.046 3.355 -18.112 1.00 90.62 105 ASP A C 1
ATOM 813 O O . ASP A 1 105 ? 19.679 2.615 -18.848 1.00 90.62 105 ASP A O 1
ATOM 817 N N . ARG A 1 106 ? 19.335 4.657 -18.014 1.00 89.06 106 ARG A N 1
ATOM 818 C CA . ARG A 1 106 ? 20.337 5.337 -18.847 1.00 89.06 106 ARG A CA 1
ATOM 819 C C . ARG A 1 106 ? 21.77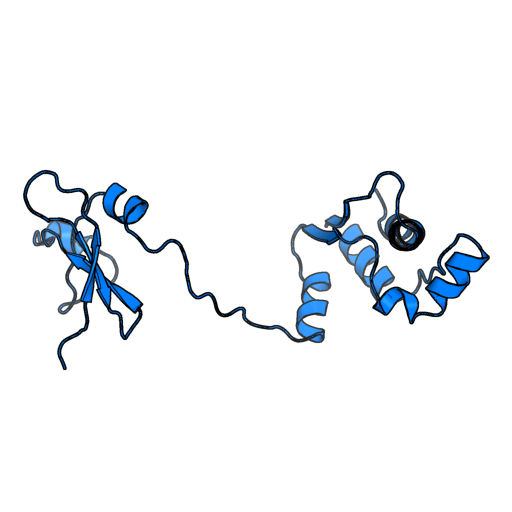6 4.992 -18.470 1.00 89.06 106 ARG A C 1
ATOM 821 O O . ARG A 1 106 ? 22.687 5.378 -19.195 1.00 89.06 106 ARG A O 1
ATOM 828 N N . GLU A 1 107 ? 21.969 4.334 -17.333 1.00 90.44 107 GLU A N 1
ATOM 829 C CA . GLU A 1 107 ? 23.266 3.838 -16.874 1.00 90.44 107 GLU A CA 1
ATOM 830 C C . GLU A 1 107 ? 23.535 2.405 -17.372 1.00 90.44 107 GLU A C 1
ATOM 832 O O . GLU A 1 107 ? 24.658 1.926 -17.240 1.00 90.44 107 GLU A O 1
ATOM 837 N N . ASP A 1 108 ? 22.531 1.733 -17.951 1.00 87.69 108 ASP A N 1
ATOM 838 C CA . ASP A 1 108 ? 22.604 0.352 -18.435 1.00 87.69 108 ASP A CA 1
ATOM 839 C C . ASP A 1 108 ? 22.997 0.286 -19.925 1.00 87.69 108 ASP A C 1
ATOM 841 O O . ASP A 1 108 ? 22.473 1.027 -20.767 1.00 87.69 108 ASP A O 1
ATOM 845 N N . ASP A 1 109 ? 23.897 -0.638 -20.280 1.00 90.00 109 ASP A N 1
ATOM 846 C CA . ASP A 1 109 ? 24.342 -0.853 -21.666 1.00 90.00 109 ASP A CA 1
ATOM 847 C C . ASP A 1 109 ? 23.173 -1.208 -22.604 1.00 90.00 109 ASP A C 1
ATOM 849 O O . ASP A 1 109 ? 23.167 -0.818 -23.777 1.00 90.00 109 ASP A O 1
ATOM 853 N N . GLY A 1 110 ? 22.135 -1.872 -22.087 1.00 90.56 110 GLY A N 1
ATOM 854 C CA . GLY A 1 110 ? 20.929 -2.216 -22.830 1.00 90.56 110 GLY A CA 1
ATOM 855 C C . GLY A 1 110 ? 20.130 -0.998 -23.291 1.00 90.56 110 GLY A C 1
ATOM 856 O O . GLY A 1 110 ? 19.489 -1.055 -24.343 1.00 90.56 110 GLY A O 1
ATOM 857 N N . TYR A 1 111 ? 20.199 0.129 -22.574 1.00 92.88 111 TYR A N 1
ATOM 858 C CA . TYR A 1 111 ? 19.598 1.385 -23.032 1.00 92.88 111 TYR A CA 1
ATOM 859 C C . TYR A 1 111 ? 20.354 1.958 -24.228 1.00 92.88 111 TYR A C 1
ATOM 861 O O . TYR A 1 111 ? 19.736 2.391 -25.202 1.00 92.88 111 TYR A O 1
ATOM 869 N N . THR A 1 112 ? 21.686 1.890 -24.207 1.00 92.50 112 THR A N 1
ATOM 870 C CA . THR A 1 112 ? 22.520 2.300 -25.346 1.00 92.50 112 THR A CA 1
ATOM 871 C C . THR A 1 112 ? 22.247 1.430 -26.576 1.00 92.50 112 THR A C 1
ATOM 873 O O . THR A 1 112 ? 22.074 1.956 -27.678 1.00 92.50 112 THR A O 1
ATOM 876 N N . GLU A 1 113 ? 22.138 0.111 -26.401 1.00 93.50 113 GLU A N 1
ATOM 877 C CA . GLU A 1 113 ? 21.774 -0.815 -27.481 1.00 93.50 113 GLU A CA 1
ATOM 878 C C . GLU A 1 113 ? 20.375 -0.525 -28.041 1.00 93.50 113 GLU A C 1
ATOM 880 O O . GLU A 1 113 ? 20.186 -0.485 -29.261 1.00 93.50 113 GLU A O 1
ATOM 885 N N . PHE A 1 114 ? 19.400 -0.254 -27.170 1.00 94.88 114 PHE A N 1
ATOM 886 C CA . PHE A 1 114 ? 18.057 0.129 -27.589 1.00 94.88 114 PHE A CA 1
ATOM 887 C C . PHE A 1 114 ? 18.056 1.418 -28.412 1.00 94.88 114 PHE A C 1
ATOM 889 O O . PHE A 1 114 ? 17.402 1.464 -29.450 1.00 94.88 114 PHE A O 1
ATOM 896 N N . LEU A 1 115 ? 18.799 2.450 -28.009 1.00 94.25 115 LEU A N 1
ATOM 897 C CA . LEU A 1 115 ? 18.884 3.689 -28.789 1.00 94.25 115 LEU A CA 1
ATOM 898 C C . LEU A 1 115 ? 19.483 3.455 -30.183 1.00 94.25 115 LEU A C 1
ATOM 900 O O . LEU A 1 115 ? 19.078 4.108 -31.144 1.00 94.25 115 LEU A O 1
ATOM 904 N N . ALA A 1 116 ? 20.423 2.517 -30.308 1.00 94.25 116 ALA A N 1
ATOM 905 C CA . ALA A 1 116 ? 21.057 2.189 -31.580 1.00 94.25 116 ALA A CA 1
ATOM 906 C C . ALA A 1 116 ? 20.179 1.315 -32.495 1.00 94.25 116 ALA A C 1
ATOM 908 O O . ALA A 1 116 ? 20.248 1.444 -33.718 1.00 94.25 116 ALA A O 1
ATOM 909 N N . THR A 1 117 ? 19.377 0.411 -31.926 1.00 94.31 117 THR A N 1
ATOM 910 C CA . THR A 1 117 ? 18.703 -0.668 -32.678 1.00 94.31 117 THR A CA 1
ATOM 911 C C . THR A 1 117 ? 17.174 -0.618 -32.626 1.00 94.31 117 THR A C 1
ATOM 913 O O . THR A 1 117 ? 16.500 -1.315 -33.385 1.00 94.31 117 THR A O 1
ATOM 916 N N . GLY A 1 118 ? 16.608 0.168 -31.712 1.00 92.25 118 GLY A N 1
ATOM 917 C CA . GLY A 1 118 ? 15.189 0.167 -31.363 1.00 92.25 118 GLY A CA 1
ATOM 918 C C . GLY A 1 118 ? 14.735 -1.066 -30.573 1.00 92.25 118 GLY A C 1
ATOM 919 O O . GLY A 1 118 ? 13.534 -1.236 -30.368 1.00 92.25 118 GLY A O 1
ATOM 920 N N . THR A 1 119 ? 15.648 -1.948 -30.148 1.00 90.50 119 THR A N 1
ATOM 921 C CA . THR A 1 119 ? 15.329 -3.166 -29.390 1.00 90.50 119 THR A CA 1
ATOM 922 C C . THR A 1 119 ? 16.225 -3.293 -28.163 1.00 90.50 119 THR A C 1
ATOM 924 O O . THR A 1 119 ? 17.442 -3.257 -28.266 1.00 90.50 119 THR A O 1
ATOM 927 N N . ALA A 1 120 ? 15.611 -3.459 -26.995 1.00 88.38 120 ALA A N 1
ATOM 928 C CA . ALA A 1 120 ? 16.319 -3.766 -25.759 1.00 88.38 120 ALA A CA 1
ATOM 929 C C . ALA A 1 120 ? 16.780 -5.240 -25.724 1.00 88.38 120 ALA A C 1
ATOM 931 O O . ALA A 1 120 ? 16.037 -6.111 -26.204 1.00 88.38 120 ALA A O 1
ATOM 932 N N . PRO A 1 121 ? 17.954 -5.539 -25.136 1.00 85.12 121 PRO A N 1
ATOM 933 C CA . PRO A 1 121 ? 18.451 -6.904 -25.011 1.00 85.12 121 PRO A CA 1
ATOM 934 C C . PRO A 1 121 ? 17.526 -7.751 -24.134 1.00 85.12 121 PRO A C 1
ATOM 936 O O . PRO A 1 121 ? 16.938 -7.277 -23.162 1.00 85.12 121 PRO A O 1
ATOM 939 N N . MET A 1 122 ? 17.391 -9.030 -24.482 1.00 84.19 122 MET A N 1
ATOM 940 C CA . MET A 1 122 ? 16.465 -9.955 -23.835 1.00 84.19 122 MET A CA 1
ATOM 941 C C . MET A 1 122 ? 17.196 -11.208 -23.360 1.00 84.19 122 MET A C 1
ATOM 943 O O . MET A 1 122 ? 17.624 -12.018 -24.176 1.00 84.19 122 MET A O 1
ATOM 947 N N . ASP A 1 123 ? 17.247 -11.392 -22.041 1.00 85.25 123 ASP A N 1
ATOM 948 C CA . ASP A 1 123 ? 17.705 -12.626 -21.402 1.00 85.25 123 ASP A CA 1
ATOM 949 C C . ASP A 1 123 ? 16.517 -13.392 -20.801 1.00 85.25 123 ASP A C 1
ATOM 951 O O . ASP A 1 123 ? 16.033 -13.114 -19.696 1.00 85.25 123 ASP A O 1
ATOM 955 N N . LEU A 1 124 ? 16.040 -14.370 -21.568 1.00 85.62 124 LEU A N 1
ATOM 956 C CA . LEU A 1 124 ? 14.958 -15.259 -21.166 1.00 85.62 124 LEU A CA 1
ATOM 957 C C . LEU A 1 124 ? 15.398 -16.330 -20.163 1.00 85.62 124 LEU A C 1
ATOM 959 O O . LEU A 1 124 ? 14.515 -16.944 -19.562 1.00 85.62 124 LEU A O 1
ATOM 963 N N . ASP A 1 125 ? 16.696 -16.540 -19.960 1.00 88.00 125 ASP A N 1
ATOM 964 C CA . ASP A 1 125 ? 17.239 -17.557 -19.057 1.00 88.00 125 ASP A CA 1
ATOM 965 C C . ASP A 1 125 ? 17.573 -16.990 -17.667 1.00 88.00 125 ASP A C 1
ATOM 967 O O . ASP A 1 125 ? 17.904 -17.743 -16.753 1.00 88.00 125 ASP A O 1
ATOM 971 N N . SER A 1 126 ? 17.404 -15.678 -17.472 1.00 89.12 126 SER A N 1
ATOM 972 C CA . SER A 1 126 ? 17.559 -15.020 -16.173 1.00 89.12 126 SER A CA 1
ATOM 973 C C . SER A 1 126 ? 16.693 -15.641 -15.065 1.00 89.12 126 SER A C 1
ATOM 975 O O . SER A 1 126 ? 15.541 -16.040 -15.281 1.00 89.12 126 SER A O 1
ATOM 977 N N . ASP A 1 127 ? 17.204 -15.616 -13.827 1.00 90.38 127 ASP A N 1
ATOM 978 C CA . ASP A 1 127 ? 16.491 -16.083 -12.624 1.00 90.38 127 ASP A CA 1
ATOM 979 C C . ASP A 1 127 ? 15.109 -15.431 -12.467 1.00 90.38 127 ASP A C 1
ATOM 981 O O . ASP A 1 127 ? 14.145 -16.060 -12.015 1.00 90.38 127 ASP A O 1
ATOM 985 N N . TRP A 1 128 ? 14.993 -14.164 -12.876 1.00 88.88 128 TRP A N 1
ATOM 986 C CA . TRP A 1 128 ? 13.726 -13.444 -12.907 1.00 88.88 128 TRP A CA 1
ATOM 987 C C . TRP A 1 128 ? 12.733 -14.098 -13.870 1.00 88.88 128 TRP A C 1
ATOM 989 O O . TRP A 1 128 ? 11.620 -14.439 -13.468 1.00 88.88 128 TRP A O 1
ATOM 999 N N . CYS A 1 129 ? 13.137 -14.325 -15.121 1.00 90.56 129 CYS A N 1
ATOM 1000 C CA . CYS A 1 129 ? 12.293 -14.960 -16.127 1.00 90.56 129 CYS A CA 1
ATOM 1001 C C . CYS A 1 129 ? 11.898 -16.386 -15.713 1.00 90.56 129 CYS A C 1
ATOM 1003 O O . CYS A 1 129 ? 10.734 -16.767 -15.854 1.00 90.56 129 CYS A O 1
ATOM 1005 N N . ALA A 1 130 ? 12.826 -17.153 -15.130 1.00 92.12 130 ALA A N 1
ATOM 1006 C CA . ALA A 1 130 ? 12.548 -18.476 -14.575 1.00 92.12 130 ALA A CA 1
ATOM 1007 C C . ALA A 1 130 ? 11.515 -18.429 -13.433 1.00 92.12 130 ALA A C 1
ATOM 1009 O O . ALA A 1 130 ? 10.585 -19.240 -13.401 1.00 92.12 130 ALA A O 1
ATOM 1010 N N . ASN A 1 131 ? 11.619 -17.458 -12.517 1.00 93.06 131 ASN A N 1
ATOM 1011 C CA . ASN A 1 131 ? 10.618 -17.273 -11.469 1.00 93.06 131 ASN A CA 1
ATOM 1012 C C . ASN A 1 131 ? 9.241 -16.930 -12.051 1.00 93.06 131 ASN A C 1
ATOM 1014 O O . ASN A 1 131 ? 8.259 -17.553 -11.664 1.00 93.06 131 ASN A O 1
ATOM 1018 N N . ILE A 1 132 ? 9.159 -15.975 -12.977 1.00 92.44 132 ILE A N 1
ATOM 1019 C CA . ILE A 1 132 ? 7.884 -15.539 -13.564 1.00 92.44 132 ILE A CA 1
ATOM 1020 C C . ILE A 1 132 ? 7.182 -16.685 -14.301 1.00 92.44 132 ILE A C 1
ATOM 1022 O O . ILE A 1 132 ? 5.979 -16.876 -14.107 1.00 92.44 132 ILE A O 1
ATOM 1026 N N . ARG A 1 133 ? 7.925 -17.519 -15.041 1.00 92.00 133 ARG A N 1
ATOM 1027 C CA . ARG A 1 133 ? 7.379 -18.747 -15.646 1.00 92.00 133 ARG A CA 1
ATOM 1028 C C . ARG A 1 133 ? 6.769 -19.667 -14.598 1.00 92.00 133 ARG A C 1
ATOM 1030 O O . ARG A 1 133 ? 5.587 -19.969 -14.674 1.00 92.00 133 ARG A O 1
ATOM 1037 N N . ARG A 1 134 ? 7.520 -20.003 -13.546 1.00 93.38 134 ARG A N 1
ATOM 1038 C CA . ARG A 1 134 ? 7.019 -20.850 -12.452 1.00 93.38 134 ARG A CA 1
ATOM 1039 C C . ARG A 1 134 ? 5.737 -20.303 -11.811 1.00 93.38 134 ARG A C 1
ATOM 1041 O O . ARG A 1 134 ? 4.852 -21.076 -11.459 1.00 93.38 134 ARG A O 1
ATOM 1048 N N . GLN A 1 135 ? 5.632 -18.987 -11.616 1.00 94.75 135 GLN A N 1
ATOM 1049 C CA . GLN A 1 135 ? 4.435 -18.392 -11.007 1.00 94.75 135 GLN A CA 1
ATOM 1050 C C . GLN A 1 135 ? 3.230 -18.430 -11.953 1.00 94.75 135 GLN A C 1
ATOM 1052 O O . GLN A 1 135 ? 2.117 -18.707 -11.509 1.00 94.75 135 GLN A O 1
ATOM 1057 N N . THR A 1 136 ? 3.450 -18.181 -13.246 1.00 92.88 136 THR A N 1
ATOM 1058 C CA . THR A 1 136 ? 2.384 -18.220 -14.259 1.00 92.88 136 THR A CA 1
ATOM 1059 C C . THR A 1 136 ? 1.915 -19.649 -14.542 1.00 92.88 136 THR A C 1
ATOM 1061 O O . THR A 1 136 ? 0.712 -19.886 -14.592 1.00 92.88 136 THR A O 1
ATOM 1064 N N . GLU A 1 137 ? 2.823 -20.629 -14.582 1.00 93.75 137 GLU A N 1
ATOM 1065 C CA . GLU A 1 137 ? 2.501 -22.066 -14.659 1.00 93.75 137 GLU A CA 1
ATOM 1066 C C . GLU A 1 137 ? 1.690 -22.562 -13.450 1.00 93.75 137 GLU A C 1
ATOM 1068 O O . GLU A 1 137 ? 0.881 -23.480 -13.575 1.00 93.75 137 GLU A O 1
ATOM 1073 N N . ALA A 1 138 ? 1.850 -21.930 -12.282 1.00 94.12 138 ALA A N 1
ATOM 1074 C CA . ALA A 1 138 ? 1.039 -22.196 -11.094 1.00 94.12 138 ALA A CA 1
ATOM 1075 C C . ALA A 1 138 ? -0.354 -21.526 -11.126 1.00 94.12 138 ALA A C 1
ATOM 1077 O O . ALA A 1 138 ? -1.063 -21.541 -10.119 1.00 94.12 138 ALA A O 1
ATOM 1078 N N . GLY A 1 139 ? -0.750 -20.915 -12.249 1.00 94.75 139 GLY A N 1
ATOM 1079 C CA . GLY A 1 139 ? -2.047 -20.257 -12.428 1.00 94.75 139 GLY A CA 1
ATOM 1080 C C . GLY A 1 139 ? -2.149 -18.866 -11.798 1.00 94.75 139 GLY A C 1
ATOM 1081 O O . GLY A 1 139 ? -3.252 -18.332 -11.672 1.00 94.75 139 GLY A O 1
ATOM 1082 N N . LYS A 1 140 ? -1.026 -18.270 -11.380 1.00 94.88 140 LYS A N 1
ATOM 1083 C CA . LYS A 1 140 ? -1.008 -16.927 -10.791 1.00 94.88 140 LYS A CA 1
ATOM 1084 C C . LYS A 1 140 ? -0.811 -15.854 -11.856 1.00 94.88 140 LYS A C 1
ATOM 1086 O O . LYS A 1 140 ? -0.177 -16.082 -12.884 1.00 94.88 140 LYS A O 1
ATOM 1091 N N . TYR A 1 141 ? -1.282 -14.644 -11.568 1.00 92.19 141 TYR A N 1
ATOM 1092 C CA . TYR A 1 141 ? -1.090 -13.494 -12.448 1.00 92.19 141 TYR A CA 1
ATOM 1093 C C . TYR A 1 141 ? 0.100 -12.637 -12.008 1.00 92.19 141 TYR A C 1
ATOM 1095 O O . TYR A 1 141 ? 0.166 -12.189 -10.863 1.00 92.19 141 TYR A O 1
ATOM 1103 N N . VAL A 1 142 ? 1.017 -12.342 -12.926 1.00 92.06 142 VAL A N 1
ATOM 1104 C CA . VAL A 1 142 ? 2.053 -11.330 -12.711 1.00 92.06 142 VAL A CA 1
ATOM 1105 C C . VAL A 1 142 ? 2.213 -10.462 -13.948 1.00 92.06 142 VAL A C 1
ATOM 1107 O O . VAL A 1 142 ? 2.335 -10.972 -15.057 1.00 92.06 142 VAL A O 1
ATOM 1110 N N . GLY A 1 143 ? 2.186 -9.142 -13.772 1.00 89.56 143 GLY A N 1
ATOM 1111 C CA . GLY A 1 143 ? 2.183 -8.226 -14.908 1.00 89.56 143 GLY A CA 1
ATOM 1112 C C . GLY A 1 143 ? 2.681 -6.823 -14.593 1.00 89.56 143 GLY A C 1
ATOM 1113 O O . GLY A 1 143 ? 2.949 -6.459 -13.448 1.00 89.56 143 GLY A O 1
ATOM 1114 N N . ARG A 1 144 ? 2.799 -6.012 -15.642 1.00 90.06 144 ARG A N 1
ATOM 1115 C CA . ARG A 1 144 ? 3.135 -4.589 -15.541 1.00 90.06 144 ARG A CA 1
ATOM 1116 C C . ARG A 1 144 ? 2.039 -3.774 -16.208 1.00 90.06 144 ARG A C 1
ATOM 1118 O O . ARG A 1 144 ? 1.642 -4.082 -17.328 1.00 90.06 144 ARG A O 1
ATOM 1125 N N . VAL A 1 145 ? 1.576 -2.740 -15.521 1.00 91.44 145 VAL A N 1
ATOM 1126 C CA . VAL A 1 145 ? 0.617 -1.759 -16.028 1.00 91.44 145 VAL A CA 1
ATOM 1127 C C . VAL A 1 145 ? 1.378 -0.461 -16.243 1.00 91.44 145 VAL A C 1
ATOM 1129 O O . VAL A 1 145 ? 2.071 -0.003 -15.338 1.00 91.44 145 VAL A O 1
ATOM 1132 N N . ARG A 1 146 ? 1.274 0.119 -17.440 1.00 92.00 146 ARG A N 1
ATOM 1133 C CA . ARG A 1 146 ? 2.014 1.329 -17.813 1.00 92.00 146 ARG A CA 1
ATOM 1134 C C . ARG A 1 146 ? 1.066 2.451 -18.183 1.00 92.00 146 ARG A C 1
ATOM 1136 O O . ARG A 1 146 ? 0.149 2.238 -18.971 1.00 92.00 146 ARG A O 1
ATOM 1143 N N . VAL A 1 147 ? 1.329 3.634 -17.644 1.00 94.88 147 VAL A N 1
ATOM 1144 C CA . VAL A 1 147 ? 0.799 4.889 -18.181 1.00 94.88 147 VAL A CA 1
ATOM 1145 C C . VAL A 1 147 ? 1.816 5.403 -19.194 1.00 94.88 147 VAL A C 1
ATOM 1147 O O . VAL A 1 147 ? 3.005 5.496 -18.881 1.00 94.88 147 VAL A O 1
ATOM 1150 N N . VAL A 1 148 ? 1.353 5.665 -20.413 1.00 95.31 148 VAL A N 1
ATOM 1151 C CA . VAL A 1 148 ? 2.193 6.058 -21.548 1.00 95.31 148 VAL A CA 1
ATOM 1152 C C . VAL A 1 148 ? 1.751 7.430 -22.038 1.00 95.31 148 VAL A C 1
ATOM 1154 O O . VAL A 1 148 ? 0.548 7.686 -22.122 1.00 95.31 148 VAL A O 1
ATOM 1157 N N . ASP A 1 149 ? 2.720 8.291 -22.338 1.00 96.94 149 ASP A N 1
ATOM 1158 C CA . ASP A 1 149 ? 2.463 9.628 -22.866 1.00 96.94 149 ASP A CA 1
ATOM 1159 C C . ASP A 1 149 ? 2.080 9.544 -24.353 1.00 96.94 149 ASP A C 1
ATOM 1161 O O . ASP A 1 149 ? 2.348 8.547 -25.027 1.00 96.94 149 ASP A O 1
ATOM 1165 N N . ASP A 1 150 ? 1.459 10.600 -24.877 1.00 95.25 150 ASP A N 1
ATOM 1166 C CA . ASP A 1 150 ? 1.162 10.737 -26.305 1.00 95.25 150 ASP A CA 1
ATOM 1167 C C . ASP A 1 150 ? 1.833 12.015 -26.857 1.00 95.25 150 ASP A C 1
ATOM 1169 O O . ASP A 1 150 ? 1.353 13.119 -26.575 1.00 95.25 150 ASP A O 1
ATOM 1173 N N . PRO A 1 151 ? 2.962 11.906 -27.594 1.00 95.44 151 PRO A N 1
ATOM 1174 C CA . PRO A 1 151 ? 3.660 10.668 -27.957 1.00 95.44 151 PRO A CA 1
ATOM 1175 C C . PRO A 1 151 ? 4.477 10.069 -26.790 1.00 95.44 151 PRO A C 1
ATOM 1177 O O . PRO A 1 151 ? 4.905 10.813 -25.903 1.00 95.44 151 PRO A O 1
ATOM 1180 N N . PRO A 1 152 ? 4.774 8.752 -26.813 1.00 96.38 152 PRO A N 1
ATOM 1181 C CA . PRO A 1 152 ? 5.599 8.117 -25.790 1.00 96.38 152 PRO A CA 1
ATOM 1182 C C . PRO A 1 152 ? 7.013 8.702 -25.748 1.00 96.38 152 PRO A C 1
ATOM 1184 O O . PRO A 1 152 ? 7.616 8.981 -26.788 1.00 96.38 152 PRO A O 1
ATOM 1187 N N . THR A 1 153 ? 7.586 8.820 -24.553 1.00 96.25 153 THR A N 1
ATOM 1188 C CA . THR A 1 153 ? 8.994 9.207 -24.393 1.00 96.25 153 THR A CA 1
ATOM 1189 C C . THR A 1 153 ? 9.943 8.078 -24.817 1.00 96.25 153 THR A C 1
ATOM 1191 O O . THR A 1 153 ? 9.576 6.902 -24.823 1.00 96.25 153 THR A O 1
ATOM 1194 N N . GLU A 1 154 ? 11.214 8.398 -25.083 1.00 95.44 154 GLU A N 1
ATOM 1195 C CA . GLU A 1 154 ? 12.252 7.384 -25.358 1.00 95.44 154 GLU A CA 1
ATOM 1196 C C . GLU A 1 154 ? 12.371 6.349 -24.228 1.00 95.44 154 GLU A C 1
ATOM 1198 O O . GLU A 1 154 ? 12.466 5.151 -24.486 1.00 95.44 154 GLU A O 1
ATOM 1203 N N . GLY A 1 155 ? 12.287 6.796 -22.969 1.00 94.88 155 GLY A N 1
ATOM 1204 C CA . GLY A 1 155 ? 12.291 5.909 -21.805 1.00 94.88 155 GLY A CA 1
ATOM 1205 C C . GLY A 1 155 ? 11.071 4.984 -21.763 1.00 94.88 155 GLY A C 1
ATOM 1206 O O . GLY A 1 155 ? 11.208 3.797 -21.476 1.00 94.88 155 GLY A O 1
ATOM 1207 N N . GLN A 1 156 ? 9.880 5.482 -22.107 1.00 95.19 156 GLN A N 1
ATOM 1208 C CA . GLN A 1 156 ? 8.684 4.640 -22.224 1.00 95.19 156 GLN A CA 1
ATOM 1209 C C . GLN A 1 156 ? 8.814 3.631 -23.373 1.00 95.19 156 GLN A C 1
ATOM 1211 O O . GLN A 1 156 ? 8.418 2.477 -23.209 1.00 95.19 156 GLN A O 1
ATOM 1216 N N . MET A 1 157 ? 9.415 4.022 -24.500 1.00 95.06 157 MET A N 1
ATOM 1217 C CA . MET A 1 157 ? 9.668 3.119 -25.628 1.00 95.06 157 MET A CA 1
ATOM 1218 C C . MET A 1 157 ? 10.688 2.026 -25.281 1.00 95.06 157 MET A C 1
ATOM 1220 O O . MET A 1 157 ? 10.483 0.867 -25.643 1.00 95.06 157 MET A O 1
ATOM 1224 N N . PHE A 1 158 ? 11.729 2.354 -24.514 1.00 93.88 158 PHE A N 1
ATOM 1225 C CA . PHE A 1 158 ? 12.681 1.377 -23.980 1.00 93.88 158 PHE A CA 1
ATOM 1226 C C . PHE A 1 158 ? 11.995 0.337 -23.080 1.00 93.88 158 PHE A C 1
ATOM 1228 O O . PHE A 1 158 ? 12.095 -0.871 -23.312 1.00 93.88 158 PHE A O 1
ATOM 1235 N N . LEU A 1 159 ? 11.213 0.794 -22.096 1.00 91.50 159 LEU A N 1
ATOM 1236 C CA . LEU A 1 159 ? 10.461 -0.084 -21.191 1.00 91.50 159 LEU A CA 1
ATOM 1237 C C . LEU A 1 159 ? 9.411 -0.930 -21.931 1.00 91.50 159 LEU A C 1
ATOM 1239 O O . LEU A 1 159 ? 9.142 -2.074 -21.543 1.00 91.50 159 LEU A O 1
ATOM 1243 N N . LEU A 1 160 ? 8.820 -0.388 -23.001 1.00 91.50 160 LEU A N 1
ATOM 1244 C CA . LEU A 1 160 ? 7.907 -1.114 -23.879 1.00 91.50 160 LEU A CA 1
ATOM 1245 C C . LEU A 1 160 ? 8.641 -2.176 -24.707 1.00 91.50 160 LEU A C 1
ATOM 1247 O O . LEU A 1 160 ? 8.114 -3.276 -24.865 1.00 91.50 160 LEU A O 1
ATOM 1251 N N . SER A 1 161 ? 9.870 -1.917 -25.163 1.00 90.44 161 SER A N 1
ATOM 1252 C CA . SER A 1 161 ? 10.686 -2.942 -25.822 1.00 90.44 161 SER A CA 1
ATOM 1253 C C . SER A 1 161 ? 10.925 -4.145 -24.900 1.00 90.44 161 SER A C 1
ATOM 1255 O O . SER A 1 161 ? 10.780 -5.288 -25.339 1.00 90.44 161 SER A O 1
ATOM 1257 N N . TYR A 1 162 ? 11.191 -3.914 -23.610 1.00 83.94 162 TYR A N 1
ATOM 1258 C CA . TYR A 1 162 ? 11.296 -4.982 -22.603 1.00 83.94 162 TYR A CA 1
ATOM 1259 C C . TYR A 1 162 ? 9.984 -5.731 -22.344 1.00 83.94 162 TYR A C 1
ATOM 1261 O O . TYR A 1 162 ? 9.997 -6.851 -21.826 1.00 83.94 162 TYR A O 1
ATOM 1269 N N . ALA A 1 163 ? 8.826 -5.173 -22.717 1.00 83.62 163 ALA A N 1
ATOM 1270 C CA . ALA A 1 163 ? 7.553 -5.880 -22.583 1.00 83.62 163 ALA A CA 1
ATOM 1271 C C . ALA A 1 163 ? 7.511 -7.172 -23.416 1.00 83.62 163 ALA A C 1
ATOM 1273 O O . ALA A 1 163 ? 6.780 -8.095 -23.059 1.00 83.62 163 ALA A O 1
ATOM 1274 N N . ARG A 1 164 ? 8.351 -7.287 -24.455 1.00 80.44 164 ARG A N 1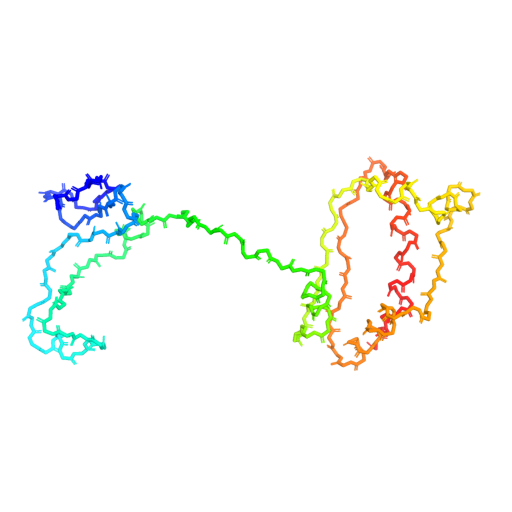
ATOM 1275 C CA . ARG A 1 164 ? 8.543 -8.530 -25.216 1.00 80.44 164 ARG A CA 1
ATOM 1276 C C . ARG A 1 164 ? 9.048 -9.676 -24.334 1.00 80.44 164 ARG A C 1
ATOM 1278 O O . ARG A 1 164 ? 8.540 -10.786 -24.457 1.00 80.44 164 ARG A O 1
ATOM 1285 N N . CYS A 1 165 ? 9.967 -9.408 -23.403 1.00 79.38 165 CYS A N 1
ATOM 1286 C CA . CYS A 1 165 ? 10.445 -10.404 -22.437 1.00 79.38 165 CYS A CA 1
ATOM 1287 C C . CYS A 1 165 ? 9.315 -10.857 -21.507 1.00 79.38 165 CYS A C 1
ATOM 1289 O O . CYS A 1 165 ? 9.154 -12.048 -21.246 1.00 79.38 165 CYS A O 1
ATOM 1291 N N . ASN A 1 166 ? 8.492 -9.911 -21.041 1.00 75.88 166 ASN A N 1
ATOM 1292 C CA . ASN A 1 166 ? 7.348 -10.216 -20.179 1.00 75.88 166 ASN A CA 1
ATOM 1293 C C . ASN A 1 166 ? 6.335 -11.111 -20.905 1.00 75.88 166 ASN A C 1
ATOM 1295 O O . ASN A 1 166 ? 5.887 -12.105 -20.343 1.00 75.88 166 ASN A O 1
ATOM 1299 N N . ALA A 1 167 ? 6.016 -10.804 -22.166 1.00 79.00 167 ALA A N 1
ATOM 1300 C CA . ALA A 1 167 ? 5.099 -11.612 -22.969 1.00 79.00 167 ALA A CA 1
ATOM 1301 C C . ALA A 1 167 ? 5.661 -13.014 -23.265 1.00 79.00 167 ALA A C 1
ATOM 1303 O O . ALA A 1 167 ? 4.924 -13.990 -23.236 1.00 79.00 167 ALA A O 1
ATOM 1304 N N . ALA A 1 168 ? 6.969 -13.136 -23.502 1.00 77.75 168 ALA A N 1
ATOM 1305 C CA . ALA A 1 168 ? 7.616 -14.425 -23.751 1.00 77.75 168 ALA A CA 1
ATOM 1306 C C . ALA A 1 168 ? 7.787 -15.299 -22.488 1.00 77.75 168 ALA A C 1
ATOM 1308 O O . ALA A 1 168 ? 8.051 -16.495 -22.597 1.00 77.75 168 ALA A O 1
ATOM 1309 N N . THR A 1 169 ? 7.671 -14.719 -21.289 1.00 76.75 169 THR A N 1
ATOM 1310 C CA . THR A 1 169 ? 7.798 -15.431 -19.999 1.00 76.75 169 THR A CA 1
ATOM 1311 C C . THR A 1 169 ? 6.468 -15.784 -19.354 1.00 76.75 169 THR A C 1
ATOM 1313 O O . THR A 1 169 ? 6.430 -16.667 -18.503 1.00 76.75 169 THR A O 1
ATOM 1316 N N . SER A 1 170 ? 5.383 -15.125 -19.753 1.00 64.12 170 SER A N 1
ATOM 1317 C CA . SER A 1 170 ? 4.032 -15.448 -19.308 1.00 64.12 170 SER A CA 1
ATOM 1318 C C . SER A 1 170 ? 3.355 -16.292 -20.384 1.00 64.12 170 SER A C 1
ATOM 1320 O O . SER A 1 170 ? 2.903 -15.784 -21.406 1.00 64.12 170 SER A O 1
ATOM 1322 N N . ALA A 1 171 ? 3.327 -17.612 -20.186 1.00 51.47 171 ALA A N 1
ATOM 1323 C CA . ALA A 1 171 ? 2.540 -18.487 -21.044 1.00 51.47 171 ALA A CA 1
ATOM 1324 C C . ALA A 1 171 ? 1.057 -18.165 -20.811 1.00 51.47 171 ALA A C 1
ATOM 1326 O O . ALA A 1 171 ? 0.503 -18.487 -19.762 1.00 51.47 171 ALA A O 1
ATOM 1327 N N . PHE A 1 172 ? 0.419 -17.491 -21.767 1.00 43.06 172 PHE A N 1
ATOM 1328 C CA . PHE A 1 172 ? -1.036 -17.461 -21.830 1.00 43.06 172 PHE A CA 1
ATOM 1329 C C . PHE A 1 172 ? -1.492 -18.871 -22.219 1.00 43.06 172 PHE A C 1
ATOM 1331 O O . PHE A 1 172 ? -1.367 -19.263 -23.379 1.00 43.06 172 PHE A O 1
ATOM 1338 N N . GLY A 1 173 ? -1.918 -19.648 -21.222 1.00 36.62 173 GLY A N 1
ATOM 1339 C CA . GLY A 1 173 ? -2.764 -20.822 -21.431 1.00 36.62 173 GLY A CA 1
ATOM 1340 C C . GLY A 1 173 ? -4.188 -20.407 -21.765 1.00 36.62 173 GLY A C 1
ATOM 1341 O O . GLY A 1 173 ? -4.643 -19.386 -21.198 1.00 36.62 173 GLY A O 1
#

pLDDT: mean 88.81, std 9.88, range [36.62, 97.06]

Organism: NCBI:txid67380

Foldseek 3Di:
DDFDKDWQDDPDPPDPPFTWIAGPVPRDIDTDHDWDDDPVVQVPDPPDDPPDTHHDDDPCRCVPRNDPDDPPPDPDDDPVVVVVCLQPPDAEDEAEAEDLADPVCVVDVQLVVCVVPVAGDEDCPDPVLVSLLVQLVVVHYYYYDYDADVVRHSRRSSVVNCVVSVVVSRPPD